Protein AF-A0A1J4N317-F1 (afdb_monomer)

Organism: NCBI:txid1844

Solvent-acc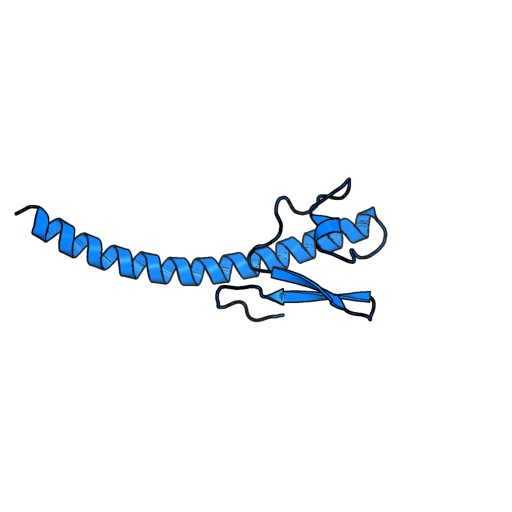essible surface area (backbone atoms only — not comparable to full-atom values): 5601 Å² total; per-residue (Å²): 119,68,69,60,60,51,52,57,57,53,54,59,49,53,57,52,50,54,58,48,48,54,54,46,51,41,52,49,33,59,48,47,54,52,52,48,52,54,30,49,52,54,42,27,76,72,67,78,44,79,77,70,42,60,60,52,34,50,40,73,101,50,53,61,35,96,60,80,62,70,41,49,41,64,45,64,42,101,78,88,43,82,42,69,40,65,40,71,86,80,71,62,78,62,129

Mean predicted aligned error: 10.77 Å

InterPro domains:
  IPR045584 Pilin-like [SSF54523] (2-86)

Foldseek 3Di:
DVVVVVVVVVVVVVVVVVVVVQVVLQVLLVVVVVLVVVLQVQCCVPVVAGDQALCQCCDDPSVSDVDRRQQWGWHRDPPSDTFTDTDDDDDHDGD

pLDDT: mean 71.28, std 11.68, range [48.19, 92.25]

Radius of gyration: 19.21 Å; Cα contacts (8 Å, |Δi|>4): 91; chains: 1; bounding box: 37×34×58 Å

Structure (mmCIF, N/CA/C/O backbone):
data_AF-A0A1J4N317-F1
#
_entry.id   AF-A0A1J4N317-F1
#
loop_
_atom_site.group_PDB
_atom_site.id
_atom_site.type_symbol
_atom_site.label_atom_id
_atom_site.label_alt_id
_atom_site.label_comp_id
_atom_site.label_asym_id
_atom_site.label_entity_id
_atom_site.label_seq_id
_atom_site.pdbx_PDB_ins_code
_atom_site.Cartn_x
_atom_site.Cartn_y
_atom_site.Cartn_z
_atom_site.occupancy
_atom_site.B_iso_or_equiv
_atom_site.auth_seq_id
_atom_site.auth_comp_id
_atom_site.auth_asym_id
_atom_site.auth_atom_id
_atom_site.pdbx_PDB_model_num
ATOM 1 N N . MET A 1 1 ? 19.192 17.463 -36.871 1.00 83.44 1 MET A N 1
ATOM 2 C CA . MET A 1 1 ? 20.044 16.522 -36.098 1.00 83.44 1 MET A CA 1
ATOM 3 C C . MET A 1 1 ? 19.591 16.277 -34.653 1.00 83.44 1 MET A C 1
ATOM 5 O O . MET A 1 1 ? 19.941 15.248 -34.099 1.00 83.44 1 MET A O 1
ATOM 9 N N . VAL A 1 2 ? 18.777 17.146 -34.045 1.00 86.19 2 VAL A N 1
ATOM 10 C CA . VAL A 1 2 ? 18.275 17.004 -32.656 1.00 86.19 2 VAL A CA 1
ATOM 11 C C . VAL A 1 2 ? 17.371 15.788 -32.394 1.00 86.19 2 VAL A C 1
ATOM 13 O O . VAL A 1 2 ? 17.340 15.258 -31.295 1.00 86.19 2 VAL A O 1
ATOM 16 N N . ILE A 1 3 ? 16.682 15.287 -33.413 1.00 89.19 3 ILE A N 1
ATOM 17 C CA . ILE A 1 3 ? 15.833 14.085 -33.342 1.00 89.19 3 ILE A CA 1
ATOM 18 C C . ILE A 1 3 ? 16.638 12.836 -32.927 1.00 89.19 3 ILE A C 1
ATOM 20 O O . ILE A 1 3 ? 16.146 12.003 -32.174 1.00 89.19 3 ILE A O 1
ATOM 24 N N . LEU A 1 4 ? 17.899 12.729 -33.359 1.00 90.44 4 LEU A N 1
ATOM 25 C CA . LEU A 1 4 ? 18.738 11.556 -33.097 1.00 90.44 4 LEU A CA 1
ATOM 26 C C . LEU A 1 4 ? 19.164 11.471 -31.627 1.00 90.44 4 LEU A C 1
ATOM 28 O O . LEU A 1 4 ? 19.068 10.411 -31.013 1.00 90.44 4 LEU A O 1
ATOM 32 N N . ILE A 1 5 ? 19.594 12.600 -31.056 1.00 91.31 5 ILE A N 1
ATOM 33 C CA . ILE A 1 5 ? 20.049 12.645 -29.660 1.00 91.31 5 ILE A CA 1
ATOM 34 C C . ILE A 1 5 ? 18.877 12.452 -28.697 1.00 91.31 5 ILE A C 1
ATOM 36 O O . ILE A 1 5 ? 19.010 11.727 -27.715 1.00 91.31 5 ILE A O 1
ATOM 40 N N . LEU A 1 6 ? 17.702 13.004 -29.019 1.00 91.50 6 LEU A N 1
ATOM 41 C CA . LEU A 1 6 ? 16.496 12.795 -28.219 1.00 91.50 6 LEU A CA 1
ATOM 42 C C . LEU A 1 6 ? 16.019 11.337 -28.285 1.00 91.50 6 LEU A C 1
ATOM 44 O O . LEU A 1 6 ? 15.582 10.805 -27.270 1.00 91.50 6 LEU A O 1
ATOM 48 N N . GLY A 1 7 ? 16.161 10.664 -29.433 1.00 89.75 7 GLY A N 1
ATOM 49 C CA . GLY A 1 7 ? 15.784 9.256 -29.587 1.00 89.75 7 GLY A CA 1
ATOM 50 C C . GLY A 1 7 ? 16.595 8.301 -28.703 1.00 89.75 7 GLY A C 1
ATOM 51 O O . GLY A 1 7 ? 16.022 7.440 -28.038 1.00 89.75 7 GLY A O 1
ATOM 52 N N . VAL A 1 8 ? 17.919 8.478 -28.639 1.00 91.81 8 VAL A N 1
ATOM 53 C CA . VAL A 1 8 ? 18.791 7.635 -27.796 1.00 91.81 8 VAL A CA 1
ATOM 54 C C . VAL A 1 8 ? 18.557 7.908 -26.310 1.00 91.81 8 VAL A C 1
ATOM 56 O O . VAL A 1 8 ? 18.424 6.968 -25.523 1.00 91.81 8 VAL A O 1
ATOM 59 N N . LEU A 1 9 ? 18.451 9.185 -25.929 1.00 92.25 9 LEU A N 1
ATOM 60 C CA . LEU A 1 9 ? 18.194 9.581 -24.542 1.00 92.25 9 LEU A CA 1
ATOM 61 C C . LEU A 1 9 ? 16.820 9.097 -24.053 1.00 92.25 9 LEU A C 1
ATOM 63 O O . LEU A 1 9 ? 16.701 8.645 -22.915 1.00 92.25 9 LEU A O 1
ATOM 67 N N . ALA A 1 10 ? 15.793 9.118 -24.908 1.00 88.69 10 ALA A N 1
ATOM 68 C CA . ALA A 1 10 ? 14.470 8.599 -24.564 1.00 88.69 10 ALA A CA 1
ATOM 69 C C . ALA A 1 10 ? 14.487 7.081 -24.314 1.00 88.69 10 ALA A C 1
ATOM 71 O O . ALA A 1 10 ? 13.849 6.604 -23.376 1.00 88.69 10 ALA A O 1
ATOM 72 N N . GLY A 1 11 ? 15.251 6.320 -25.105 1.00 90.50 11 GLY A N 1
ATOM 73 C CA . GLY A 1 11 ? 15.347 4.867 -24.955 1.00 90.50 11 GLY A CA 1
ATOM 74 C C . GLY A 1 11 ? 15.864 4.434 -23.580 1.00 90.50 11 GLY A C 1
ATOM 75 O O . GLY A 1 11 ? 15.247 3.598 -22.921 1.00 90.50 11 GLY A O 1
ATOM 76 N N . VAL A 1 12 ? 16.961 5.031 -23.104 1.00 90.12 12 VAL A N 1
ATOM 77 C CA . VAL A 1 12 ? 17.599 4.638 -21.830 1.00 90.12 12 VAL A CA 1
ATOM 78 C C . VAL A 1 12 ? 16.752 4.973 -20.596 1.00 90.12 12 VAL A C 1
ATOM 80 O O . VAL A 1 12 ?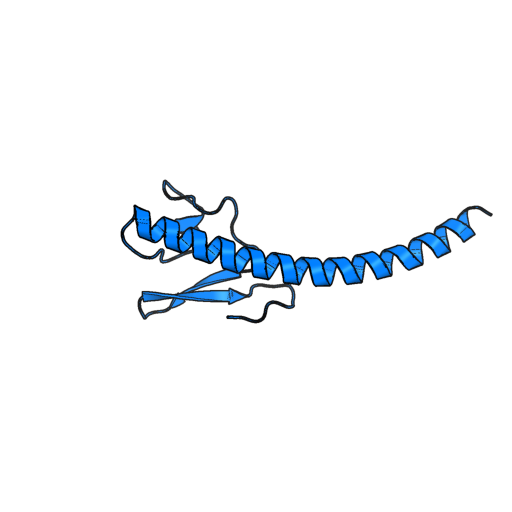 16.746 4.220 -19.616 1.00 90.12 12 VAL A O 1
ATOM 83 N N . VAL A 1 13 ? 15.989 6.070 -20.645 1.00 88.62 13 VAL A N 1
ATOM 84 C CA . VAL A 1 13 ? 15.124 6.489 -19.533 1.00 88.62 13 VAL A CA 1
ATOM 85 C C . VAL A 1 13 ? 13.942 5.537 -19.370 1.00 88.62 13 VAL A C 1
ATOM 87 O O . VAL A 1 13 ? 13.613 5.184 -18.243 1.00 88.62 13 VAL A O 1
ATOM 90 N N . VAL A 1 14 ? 13.338 5.045 -20.457 1.00 85.50 14 VAL A N 1
ATOM 91 C CA . VAL A 1 14 ? 12.183 4.131 -20.367 1.00 85.50 14 VAL A CA 1
ATOM 92 C C . VAL A 1 14 ? 12.556 2.807 -19.693 1.00 85.50 14 VAL A C 1
ATOM 94 O O . VAL A 1 14 ? 11.790 2.311 -18.867 1.00 85.50 14 VAL A O 1
ATOM 97 N N . PHE A 1 15 ? 13.738 2.252 -19.976 1.00 82.50 15 PHE A N 1
ATOM 98 C CA . PHE A 1 15 ? 14.230 1.061 -19.268 1.00 82.50 15 PHE A CA 1
ATOM 99 C C . PHE A 1 15 ? 14.489 1.336 -17.785 1.00 82.50 15 PHE A C 1
ATOM 101 O O . PHE A 1 15 ? 14.121 0.526 -16.934 1.00 82.50 15 PHE A O 1
ATOM 108 N N . SER A 1 16 ? 15.059 2.502 -17.476 1.00 85.25 16 SER A N 1
ATOM 109 C CA . SER A 1 16 ? 15.332 2.913 -16.095 1.00 85.25 16 SER A CA 1
ATOM 110 C C . SER A 1 16 ? 14.038 3.121 -15.297 1.00 85.25 16 SER A C 1
ATOM 112 O O . SER A 1 16 ? 13.919 2.626 -14.179 1.00 85.25 16 SER A O 1
ATOM 114 N N . VAL A 1 17 ? 13.030 3.775 -15.884 1.00 83.88 17 VAL A N 1
ATOM 115 C CA . VAL A 1 17 ? 11.725 4.019 -15.248 1.00 83.88 17 VAL A CA 1
ATOM 116 C C . VAL A 1 17 ? 10.931 2.724 -15.084 1.00 83.88 17 VAL A C 1
ATOM 118 O O . VAL A 1 17 ? 10.337 2.520 -14.032 1.00 83.88 17 VAL A O 1
ATOM 121 N N . ARG A 1 18 ? 10.954 1.808 -16.062 1.00 79.62 18 ARG A N 1
ATOM 122 C CA . ARG A 1 18 ? 10.285 0.500 -15.927 1.00 79.62 18 ARG A CA 1
ATOM 123 C C . ARG A 1 18 ? 10.868 -0.332 -14.779 1.0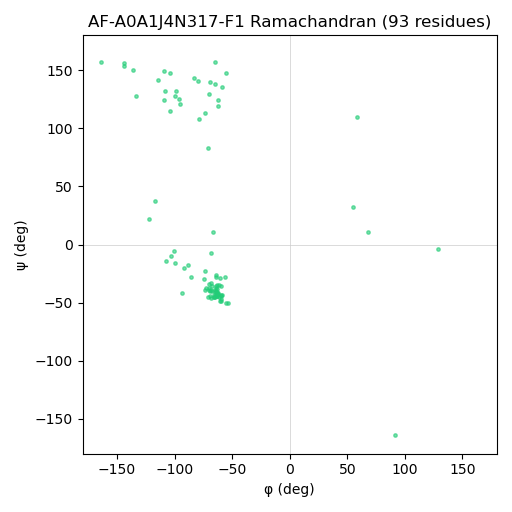0 79.62 18 ARG A C 1
ATOM 125 O O . ARG A 1 18 ? 10.102 -0.891 -14.006 1.00 79.62 18 ARG A O 1
ATOM 132 N N . GLY A 1 19 ? 12.194 -0.364 -14.625 1.00 78.88 19 GLY A N 1
ATOM 133 C CA . GLY A 1 19 ? 12.840 -1.080 -13.517 1.00 78.88 19 GLY A CA 1
ATOM 134 C C . GLY A 1 19 ? 12.634 -0.426 -12.145 1.00 78.88 19 GLY A C 1
ATOM 135 O O . GLY A 1 19 ? 12.527 -1.126 -11.140 1.00 78.88 19 GLY A O 1
ATOM 136 N N . ILE A 1 20 ? 12.566 0.908 -12.085 1.00 81.81 20 ILE A N 1
ATOM 137 C CA . ILE A 1 20 ? 12.282 1.645 -10.844 1.00 81.81 20 ILE A CA 1
ATOM 138 C C . ILE A 1 20 ? 10.809 1.511 -10.448 1.00 81.81 20 ILE A C 1
ATOM 140 O O . ILE A 1 20 ? 10.535 1.334 -9.266 1.00 81.81 20 ILE A O 1
ATOM 144 N N . ASN A 1 21 ? 9.875 1.540 -11.403 1.00 79.69 21 ASN A N 1
ATOM 145 C CA . ASN A 1 21 ? 8.447 1.373 -11.122 1.00 79.69 21 ASN A CA 1
ATOM 146 C C . ASN A 1 21 ? 8.127 -0.008 -10.546 1.00 79.69 21 ASN A C 1
ATOM 148 O O . ASN A 1 21 ? 7.357 -0.089 -9.598 1.00 79.69 21 ASN A O 1
ATOM 152 N N . ASP A 1 22 ? 8.749 -1.072 -11.061 1.00 75.25 22 ASP A N 1
ATOM 153 C CA . ASP A 1 22 ? 8.581 -2.434 -10.535 1.00 75.25 22 ASP A CA 1
ATOM 154 C C . ASP A 1 22 ? 9.023 -2.523 -9.058 1.00 75.25 22 ASP A C 1
ATOM 156 O O . ASP A 1 22 ? 8.259 -2.911 -8.174 1.00 75.25 22 ASP A O 1
ATOM 160 N N . ARG A 1 23 ? 10.216 -1.996 -8.743 1.00 79.44 23 ARG A N 1
ATOM 161 C CA . ARG A 1 23 ? 10.706 -1.898 -7.354 1.00 79.44 23 ARG A CA 1
ATOM 162 C C . ARG A 1 23 ? 9.847 -0.974 -6.488 1.00 79.44 23 ARG A C 1
ATOM 164 O O . ARG A 1 23 ? 9.686 -1.233 -5.296 1.00 79.44 23 ARG A O 1
ATOM 171 N N . GLY A 1 24 ? 9.327 0.102 -7.075 1.00 78.62 24 GLY A N 1
ATOM 172 C CA . GLY A 1 24 ? 8.429 1.055 -6.432 1.00 78.62 24 GLY A CA 1
ATOM 173 C C . GLY A 1 24 ? 7.113 0.406 -6.015 1.00 78.62 24 GLY A C 1
ATOM 174 O O . GLY A 1 24 ? 6.691 0.604 -4.881 1.00 78.62 24 GLY A O 1
ATOM 175 N N . ALA A 1 25 ? 6.526 -0.433 -6.871 1.00 76.50 25 ALA A N 1
ATOM 176 C CA . ALA A 1 25 ? 5.310 -1.188 -6.569 1.00 76.50 25 ALA A CA 1
ATOM 177 C C . ALA A 1 25 ? 5.529 -2.182 -5.415 1.00 76.50 25 ALA A C 1
ATOM 179 O O . ALA A 1 25 ? 4.748 -2.222 -4.464 1.00 76.50 25 ALA A O 1
ATOM 180 N N . VAL A 1 26 ? 6.648 -2.917 -5.422 1.00 76.25 26 VAL A N 1
ATOM 181 C CA . VAL A 1 26 ? 6.994 -3.849 -4.331 1.00 76.25 26 VAL A CA 1
ATOM 182 C C . VAL A 1 26 ? 7.220 -3.113 -3.002 1.00 76.25 26 VAL A C 1
ATOM 184 O O . VAL A 1 26 ? 6.753 -3.554 -1.948 1.00 76.25 26 VAL A O 1
ATOM 187 N N . ALA A 1 27 ? 7.919 -1.974 -3.026 1.00 78.06 27 ALA A N 1
ATOM 188 C CA . ALA A 1 27 ? 8.153 -1.160 -1.833 1.00 78.06 27 ALA A CA 1
ATOM 189 C C . ALA A 1 27 ? 6.864 -0.504 -1.304 1.00 78.06 27 ALA A C 1
ATOM 191 O O . ALA A 1 27 ? 6.662 -0.455 -0.086 1.00 78.06 27 ALA A O 1
ATOM 192 N N . ALA A 1 28 ? 5.989 -0.041 -2.202 1.00 77.38 28 ALA A N 1
ATOM 193 C CA . ALA A 1 28 ? 4.676 0.497 -1.861 1.00 77.38 28 ALA A CA 1
ATOM 194 C C . ALA A 1 28 ? 3.839 -0.563 -1.145 1.00 77.38 28 ALA A C 1
ATOM 196 O O . ALA A 1 28 ? 3.354 -0.314 -0.048 1.00 77.38 28 ALA A O 1
ATOM 197 N N . CYS A 1 29 ? 3.802 -1.783 -1.674 1.00 76.31 29 CYS A N 1
ATOM 198 C CA . CYS A 1 29 ? 3.046 -2.868 -1.069 1.00 76.31 29 CYS A CA 1
ATOM 199 C C . CYS A 1 29 ? 3.519 -3.246 0.342 1.00 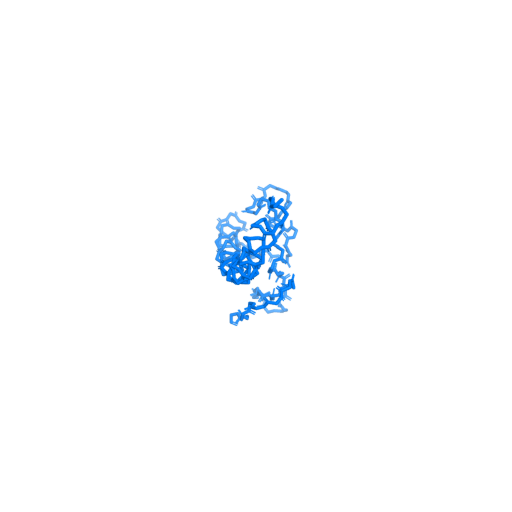76.31 29 CYS A C 1
ATOM 201 O O . CYS A 1 29 ? 2.716 -3.369 1.265 1.00 76.31 29 CYS A O 1
ATOM 203 N N . LYS A 1 30 ? 4.837 -3.364 0.558 1.00 76.88 30 LYS A N 1
ATOM 204 C CA . LYS A 1 30 ? 5.381 -3.614 1.906 1.00 76.88 30 LYS A CA 1
ATOM 205 C C . LYS A 1 30 ? 5.032 -2.486 2.880 1.00 76.88 30 LYS A C 1
ATOM 207 O O . LYS A 1 30 ? 4.835 -2.738 4.068 1.00 76.88 30 LYS A O 1
ATOM 212 N N . THR A 1 31 ? 4.994 -1.253 2.384 1.00 79.62 31 THR A N 1
ATOM 213 C CA . THR A 1 31 ? 4.604 -0.087 3.180 1.00 79.62 31 THR A CA 1
ATOM 214 C C . THR A 1 31 ? 3.121 -0.156 3.523 1.00 79.62 31 THR A C 1
ATOM 216 O O . THR A 1 31 ? 2.787 -0.020 4.694 1.00 79.62 31 THR A O 1
ATOM 219 N N . GLU A 1 32 ? 2.257 -0.470 2.554 1.00 78.56 32 GLU A N 1
ATOM 220 C CA . GLU A 1 32 ? 0.817 -0.628 2.772 1.00 78.56 32 GLU A CA 1
ATOM 221 C C . GLU A 1 32 ? 0.493 -1.716 3.793 1.00 78.56 32 GLU A C 1
ATOM 223 O O . GLU A 1 32 ? -0.309 -1.458 4.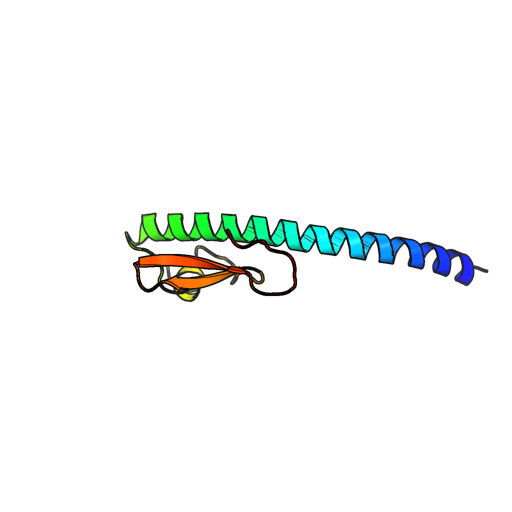682 1.00 78.56 32 GLU A O 1
ATOM 228 N N . ILE A 1 33 ? 1.153 -2.880 3.744 1.00 76.31 33 ILE A N 1
ATOM 229 C CA . ILE A 1 33 ? 0.977 -3.943 4.753 1.00 76.31 33 ILE A CA 1
ATOM 230 C C . ILE A 1 33 ? 1.205 -3.385 6.160 1.00 76.31 33 ILE A C 1
ATOM 232 O O . ILE A 1 33 ? 0.351 -3.533 7.029 1.00 76.31 33 ILE A O 1
ATOM 236 N N . ARG A 1 34 ? 2.319 -2.673 6.375 1.00 78.94 34 ARG A N 1
ATOM 237 C CA . ARG A 1 34 ? 2.621 -2.086 7.688 1.00 78.94 34 ARG A CA 1
ATOM 238 C C . ARG A 1 34 ? 1.659 -0.972 8.063 1.00 78.94 34 ARG A C 1
ATOM 240 O O . ARG A 1 34 ? 1.259 -0.878 9.216 1.00 78.94 34 ARG A O 1
ATOM 247 N N . THR A 1 35 ? 1.278 -0.127 7.109 1.00 81.31 35 THR A N 1
ATOM 248 C CA . THR A 1 35 ? 0.281 0.922 7.335 1.00 81.31 35 THR A CA 1
ATOM 249 C C . THR A 1 35 ? -1.048 0.311 7.768 1.00 81.31 35 THR A C 1
ATOM 251 O O . THR A 1 35 ? -1.633 0.764 8.748 1.00 81.31 35 THR A O 1
ATOM 254 N N . VAL A 1 36 ? -1.487 -0.758 7.109 1.00 77.12 36 VAL A N 1
ATOM 255 C CA . VAL A 1 36 ? -2.705 -1.486 7.459 1.00 77.12 36 VAL A CA 1
ATOM 256 C C . VAL A 1 36 ? -2.580 -2.160 8.826 1.00 77.12 36 VAL A C 1
ATOM 258 O O . VAL A 1 36 ? -3.492 -2.004 9.630 1.00 77.12 36 VAL A O 1
ATOM 261 N N . GLU A 1 37 ? -1.471 -2.837 9.136 1.00 76.56 37 GLU A N 1
ATOM 262 C CA . GLU A 1 37 ? -1.220 -3.409 10.471 1.00 76.56 37 GLU A CA 1
ATOM 263 C C . GLU A 1 37 ? -1.325 -2.333 11.559 1.00 76.56 37 GLU A C 1
ATOM 265 O O . GLU A 1 37 ? -2.100 -2.481 12.504 1.00 76.56 37 GLU A O 1
ATOM 270 N N . THR A 1 38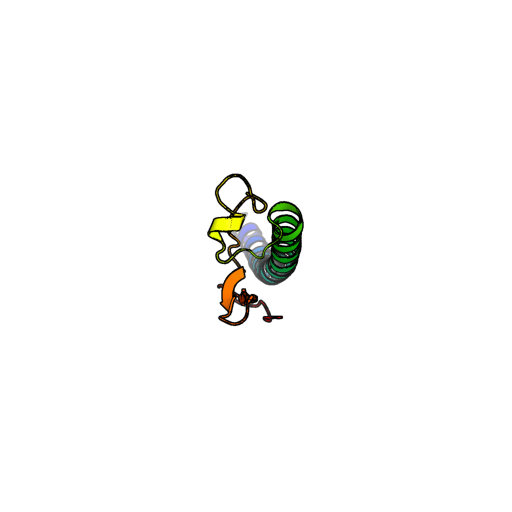 ? -0.642 -1.195 11.382 1.00 81.25 38 THR A N 1
ATOM 271 C CA . THR A 1 38 ? -0.714 -0.080 12.341 1.00 81.25 38 THR A CA 1
ATOM 272 C C . THR A 1 38 ? -2.117 0.519 12.445 1.00 81.25 38 THR A C 1
ATOM 274 O O . THR A 1 38 ? -2.537 0.924 13.528 1.00 81.25 38 THR A O 1
ATOM 277 N N . ALA A 1 39 ? -2.874 0.559 11.346 1.00 77.50 39 ALA A N 1
ATOM 278 C CA . ALA A 1 39 ? -4.241 1.067 11.337 1.00 77.50 39 ALA A CA 1
ATOM 279 C C . ALA A 1 39 ? -5.220 0.102 12.027 1.00 77.50 39 ALA A C 1
ATOM 281 O O . ALA A 1 39 ? -6.116 0.546 12.745 1.00 77.50 39 ALA A O 1
ATOM 282 N N . VAL A 1 40 ? -5.029 -1.208 11.861 1.00 75.75 40 VAL A N 1
ATOM 283 C CA . VAL A 1 40 ? -5.773 -2.256 12.571 1.00 75.75 40 VAL A CA 1
ATOM 284 C C . VAL A 1 40 ? -5.477 -2.204 14.070 1.00 75.75 40 VAL A C 1
ATOM 286 O O . VAL A 1 40 ? -6.410 -2.242 14.871 1.00 75.75 40 VAL A O 1
ATOM 289 N N . GLU A 1 41 ? -4.209 -2.068 14.465 1.00 76.94 41 GLU A N 1
ATOM 290 C CA . GLU A 1 41 ? -3.820 -1.909 15.872 1.00 76.94 41 GLU A CA 1
ATOM 291 C C . GLU A 1 41 ? -4.407 -0.628 16.481 1.00 76.94 41 GLU A C 1
ATOM 293 O O . GLU A 1 41 ? -4.934 -0.649 17.596 1.00 76.94 41 GLU A O 1
ATOM 298 N N . ALA A 1 42 ? -4.393 0.481 15.736 1.00 78.75 42 ALA A N 1
ATOM 299 C CA . ALA A 1 42 ? -5.020 1.730 16.159 1.00 78.75 42 ALA A CA 1
ATOM 300 C C . ALA A 1 42 ? -6.546 1.592 16.312 1.00 78.75 42 ALA A C 1
ATOM 302 O O . ALA A 1 42 ? -7.122 2.131 17.263 1.00 78.75 42 ALA A O 1
ATOM 303 N N . PHE A 1 43 ? -7.198 0.838 15.420 1.00 74.94 43 PHE A N 1
ATOM 304 C CA . PHE A 1 43 ? -8.624 0.530 15.518 1.00 74.94 43 PHE A CA 1
ATOM 305 C C . PHE A 1 43 ? -8.933 -0.332 16.741 1.00 74.94 43 PHE A C 1
ATOM 307 O O . PHE A 1 43 ? -9.856 -0.008 17.495 1.00 74.94 43 PHE A O 1
ATOM 314 N N . TYR A 1 44 ? -8.133 -1.370 16.987 1.00 77.06 44 TYR A N 1
ATOM 315 C CA . TYR A 1 44 ? -8.256 -2.218 18.169 1.00 77.06 44 TYR A CA 1
ATOM 316 C C . TYR A 1 44 ? -8.097 -1.407 19.461 1.00 77.06 44 TYR A C 1
ATOM 318 O O . TYR A 1 44 ? -8.911 -1.539 20.372 1.00 77.06 44 TYR A O 1
ATOM 326 N N . ALA A 1 45 ? -7.126 -0.492 19.518 1.00 79.75 45 ALA A N 1
ATOM 327 C CA . ALA A 1 45 ? -6.903 0.365 20.682 1.00 79.75 45 ALA A CA 1
ATOM 328 C C . ALA A 1 45 ? -8.072 1.324 20.984 1.00 79.75 45 ALA A C 1
ATOM 330 O O . ALA A 1 45 ? -8.258 1.712 22.136 1.00 79.75 45 ALA A O 1
ATOM 331 N N . ARG A 1 46 ? -8.859 1.727 19.975 1.00 77.75 46 ARG A N 1
ATOM 332 C CA . ARG A 1 46 ? -10.005 2.637 20.169 1.00 77.75 46 ARG A CA 1
ATOM 333 C C . ARG A 1 46 ? -11.335 1.932 20.373 1.00 77.75 46 ARG A C 1
ATOM 335 O O . ARG A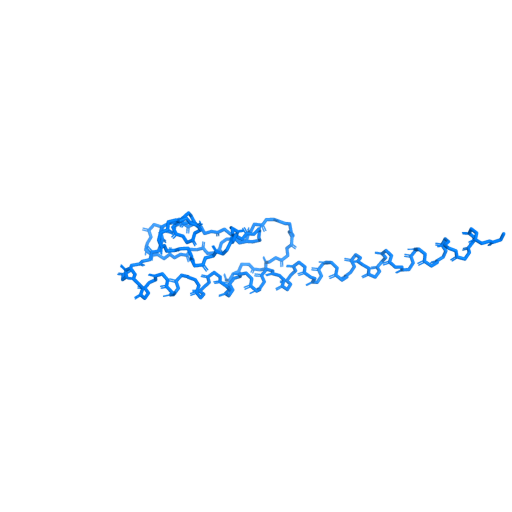 1 46 ? -12.135 2.376 21.190 1.00 77.75 46 ARG A O 1
ATOM 342 N N . THR A 1 47 ? -11.583 0.878 19.607 1.00 72.69 47 THR A N 1
ATOM 343 C CA . THR A 1 47 ? -12.889 0.202 19.552 1.00 72.69 47 THR A CA 1
ATOM 344 C C . THR A 1 47 ? -12.897 -1.077 20.394 1.00 72.69 47 THR A C 1
ATOM 346 O O . THR A 1 47 ? -13.944 -1.694 20.566 1.00 72.69 47 THR A O 1
ATOM 349 N N . ASN A 1 48 ? -11.742 -1.464 20.955 1.00 70.50 48 ASN A N 1
ATOM 350 C CA . ASN A 1 48 ? -11.550 -2.674 21.755 1.00 70.50 48 ASN A CA 1
ATOM 351 C C . ASN A 1 48 ? -11.999 -3.952 21.013 1.00 70.50 48 ASN A C 1
ATOM 353 O O . ASN A 1 48 ? -12.501 -4.899 21.617 1.00 70.50 48 ASN A O 1
ATOM 357 N N . GLY A 1 49 ? -11.851 -3.941 19.684 1.00 70.62 49 GLY A N 1
ATOM 358 C CA . GLY A 1 49 ? -12.289 -4.986 18.765 1.00 70.62 49 GLY A CA 1
ATOM 359 C C . GLY A 1 49 ? -11.621 -4.832 17.400 1.00 70.62 49 GLY A C 1
ATOM 360 O O . GLY A 1 49 ? -11.153 -3.747 17.059 1.00 70.62 49 GLY A O 1
ATOM 361 N N . TYR A 1 50 ? -11.541 -5.923 16.638 1.00 68.69 50 TYR A N 1
ATOM 362 C CA . TYR A 1 50 ? -10.943 -5.916 15.304 1.00 68.69 50 TYR A CA 1
ATOM 363 C C . TYR A 1 50 ? -11.948 -5.443 14.243 1.00 68.69 50 TYR A C 1
ATOM 365 O O . TYR A 1 50 ? -13.137 -5.755 14.344 1.00 68.69 50 TYR A O 1
ATOM 373 N N . PRO A 1 51 ? -11.494 -4.688 13.230 1.00 66.81 51 PRO A N 1
ATOM 374 C CA . PRO A 1 51 ? -12.350 -4.283 12.121 1.00 66.81 51 PRO A CA 1
ATOM 375 C C . PRO A 1 51 ? -12.724 -5.487 11.248 1.00 66.81 51 PRO A C 1
ATOM 377 O O . PRO A 1 51 ? -11.868 -6.318 10.971 1.00 66.81 51 PRO A O 1
ATOM 380 N N . ASN A 1 52 ? -13.971 -5.580 10.776 1.00 63.34 52 ASN A N 1
ATOM 381 C CA . ASN A 1 52 ? -14.425 -6.721 9.959 1.00 63.34 52 ASN A CA 1
ATOM 382 C C . ASN A 1 52 ? -14.255 -6.473 8.455 1.00 63.34 52 ASN A C 1
ATOM 384 O O . ASN A 1 52 ? -14.230 -7.414 7.661 1.00 63.34 52 ASN A O 1
ATOM 388 N N . ALA A 1 53 ? -14.145 -5.207 8.053 1.00 63.91 53 ALA A N 1
ATOM 389 C CA . ALA A 1 53 ? -13.987 -4.814 6.662 1.00 63.91 53 ALA A CA 1
ATOM 390 C C . ALA A 1 53 ? -13.070 -3.594 6.525 1.00 63.91 53 ALA A C 1
ATOM 392 O O . ALA A 1 53 ? -12.972 -2.762 7.426 1.00 63.91 53 ALA A O 1
ATOM 393 N N . MET A 1 54 ? -12.455 -3.426 5.347 1.00 64.19 54 MET A N 1
ATOM 394 C CA . MET A 1 54 ? -11.689 -2.212 5.023 1.00 64.19 54 MET A CA 1
ATOM 395 C C . MET A 1 54 ? -12.493 -0.923 5.151 1.00 64.19 54 MET A C 1
ATOM 397 O O . MET A 1 54 ? -11.940 0.131 5.465 1.00 64.19 54 MET A O 1
ATOM 401 N N . THR A 1 55 ? -13.807 -1.003 4.968 1.00 63.81 55 THR A N 1
ATOM 402 C CA . THR A 1 55 ? -14.715 0.125 5.166 1.00 63.81 55 THR A CA 1
ATOM 403 C C . THR A 1 55 ? -14.690 0.652 6.599 1.00 63.81 55 THR A C 1
ATOM 405 O O . THR A 1 55 ? -14.863 1.851 6.775 1.00 63.81 55 THR A O 1
ATOM 408 N N . ASP A 1 56 ? -14.391 -0.184 7.600 1.00 64.69 56 ASP A N 1
ATOM 409 C CA . ASP A 1 56 ? -14.338 0.230 9.011 1.00 64.69 56 ASP A CA 1
ATOM 410 C C . ASP A 1 56 ? -13.093 1.069 9.339 1.00 64.69 56 ASP A C 1
ATOM 412 O O . ASP A 1 56 ? -13.102 1.830 10.305 1.00 64.69 56 ASP A O 1
ATOM 416 N N . LEU A 1 57 ? -12.025 0.950 8.537 1.00 62.25 57 LEU A N 1
ATOM 417 C CA . LEU A 1 57 ? -10.800 1.745 8.694 1.00 62.25 57 LEU A CA 1
ATOM 418 C C . LEU A 1 57 ? -10.732 2.937 7.734 1.00 62.25 57 LEU A C 1
ATOM 420 O O . LEU A 1 57 ? -9.912 3.833 7.940 1.00 62.25 57 LEU A O 1
ATOM 424 N N . THR A 1 58 ? -11.561 2.943 6.686 1.00 63.69 58 THR A N 1
ATOM 425 C CA . THR A 1 58 ? -11.553 3.978 5.636 1.00 63.69 58 THR A CA 1
ATOM 426 C C . THR A 1 58 ? -12.762 4.919 5.729 1.00 63.69 58 THR A C 1
ATOM 428 O O . THR A 1 58 ? -12.760 5.979 5.108 1.00 63.69 58 THR A O 1
ATOM 431 N N . ALA A 1 59 ? -13.796 4.569 6.505 1.00 55.78 59 ALA A N 1
ATOM 432 C CA . ALA A 1 59 ? -15.005 5.371 6.673 1.00 55.78 59 ALA A CA 1
ATOM 433 C C . ALA A 1 59 ? -15.454 5.459 8.146 1.00 55.78 59 ALA A C 1
ATOM 435 O O . ALA A 1 59 ? -15.267 4.539 8.937 1.00 55.78 59 ALA A O 1
ATOM 436 N N . GLY A 1 60 ? -16.092 6.578 8.510 1.00 62.19 60 GLY A N 1
ATOM 437 C CA . GLY A 1 60 ? -16.663 6.811 9.845 1.00 62.19 60 GLY A CA 1
ATOM 438 C C . GLY A 1 60 ? -15.716 7.504 10.838 1.00 62.19 60 GLY A C 1
ATOM 439 O O . GLY A 1 60 ? -14.715 8.100 10.456 1.00 62.19 60 GLY A O 1
ATOM 440 N N . ALA A 1 61 ? -16.036 7.444 12.138 1.00 57.38 61 ALA A N 1
ATOM 441 C CA . ALA A 1 61 ? -15.259 8.083 13.218 1.00 57.38 61 ALA A CA 1
ATOM 442 C C . ALA A 1 61 ? -13.869 7.447 13.464 1.00 57.38 61 ALA A C 1
ATOM 444 O O . ALA A 1 61 ? -13.065 7.984 14.225 1.00 57.38 61 ALA A O 1
ATOM 445 N N . ASN A 1 62 ? -13.594 6.322 12.800 1.00 60.16 62 ASN A N 1
ATOM 446 C CA . ASN A 1 62 ? -12.407 5.482 12.937 1.00 60.16 62 ASN A CA 1
ATOM 447 C C . ASN A 1 62 ? -11.598 5.428 11.626 1.00 60.16 62 ASN A C 1
ATOM 449 O O . ASN A 1 62 ? -11.062 4.387 11.255 1.00 60.16 62 ASN A O 1
ATOM 453 N N . GLN A 1 63 ? -11.522 6.550 10.905 1.00 67.00 63 GLN A N 1
ATOM 454 C CA . GLN A 1 63 ? -10.730 6.671 9.681 1.00 67.00 63 GLN A CA 1
ATOM 455 C C . GLN A 1 63 ? -9.224 6.662 10.003 1.00 67.00 63 GLN A C 1
ATOM 457 O O . GLN A 1 63 ? -8.589 7.708 10.145 1.00 67.00 63 GLN A O 1
ATOM 462 N N . PHE A 1 64 ? -8.655 5.467 10.159 1.00 70.00 64 PHE A N 1
ATOM 463 C CA . PHE A 1 64 ? -7.220 5.259 10.378 1.00 70.00 64 PHE A CA 1
ATOM 464 C C . PHE A 1 64 ? -6.440 5.136 9.064 1.00 70.00 64 PHE A C 1
ATOM 466 O O . PHE A 1 64 ? -5.226 5.333 9.060 1.00 70.00 64 PHE A O 1
ATOM 473 N N . LEU A 1 65 ? -7.129 4.868 7.947 1.00 67.69 65 LEU A N 1
ATOM 474 C CA . LEU A 1 65 ? -6.575 4.933 6.596 1.00 67.69 65 LEU A CA 1
ATOM 475 C C . LEU A 1 65 ? -7.129 6.142 5.830 1.00 67.69 65 LEU A C 1
ATOM 477 O O . LEU A 1 65 ? -8.335 6.386 5.789 1.00 67.69 65 LEU A O 1
ATOM 481 N N . HIS A 1 66 ? -6.231 6.901 5.194 1.00 65.44 66 HIS A N 1
ATOM 482 C CA . HIS A 1 66 ? -6.603 8.059 4.373 1.00 65.44 66 HIS A CA 1
ATOM 483 C C . HIS A 1 66 ? -7.213 7.651 3.021 1.00 65.44 66 HIS A C 1
ATOM 485 O O . HIS A 1 66 ? -8.067 8.358 2.492 1.00 65.44 66 HIS A O 1
ATOM 491 N N . SER A 1 67 ? -6.814 6.494 2.490 1.00 63.25 67 SER A N 1
ATOM 492 C CA . SER A 1 67 ? -7.359 5.876 1.281 1.00 63.25 67 SER A CA 1
ATOM 493 C C . SER A 1 67 ? -7.386 4.359 1.445 1.00 63.25 67 SER A C 1
ATOM 495 O O . SER A 1 67 ? -6.572 3.806 2.188 1.00 63.25 67 SER A O 1
ATOM 497 N N . ALA A 1 68 ? -8.302 3.686 0.743 1.00 65.50 68 ALA A N 1
ATOM 498 C CA . ALA A 1 68 ? -8.248 2.233 0.639 1.00 65.50 68 ALA A CA 1
ATOM 499 C C . ALA A 1 68 ? -6.897 1.835 0.007 1.00 65.50 68 ALA A C 1
ATOM 501 O O . ALA A 1 68 ? -6.489 2.502 -0.951 1.00 65.50 68 ALA A O 1
ATOM 502 N N . PRO A 1 69 ? -6.192 0.819 0.538 1.00 67.00 69 PRO A N 1
ATOM 503 C CA . PRO A 1 69 ? -4.937 0.376 -0.053 1.00 67.00 69 PRO A CA 1
ATOM 504 C C . PRO A 1 69 ? -5.208 -0.188 -1.450 1.00 67.00 69 PRO A C 1
ATOM 506 O O . PRO A 1 69 ? -6.202 -0.888 -1.659 1.00 67.00 69 PRO A O 1
ATOM 509 N N . GLU A 1 70 ? -4.343 0.132 -2.409 1.00 62.53 70 GLU A N 1
ATOM 510 C CA . GLU A 1 70 ? -4.488 -0.352 -3.789 1.00 62.53 70 GLU A CA 1
ATOM 511 C C . GLU A 1 70 ? -3.845 -1.740 -3.951 1.00 62.53 70 GLU A C 1
ATOM 513 O O . GLU A 1 70 ? -4.312 -2.552 -4.750 1.00 62.53 70 GLU A O 1
ATOM 518 N N . TYR A 1 71 ? -2.830 -2.050 -3.134 1.00 62.78 71 TYR A N 1
ATOM 519 C CA . TYR A 1 71 ? -2.046 -3.285 -3.209 1.00 62.78 71 TYR A CA 1
ATOM 520 C C . TYR A 1 71 ? -2.419 -4.315 -2.129 1.00 62.78 71 TYR A C 1
ATOM 522 O O . TYR A 1 71 ? -1.974 -5.465 -2.192 1.00 62.78 71 TYR A O 1
ATOM 530 N N . VAL A 1 72 ? -3.239 -3.945 -1.138 1.00 66.88 72 VAL A N 1
ATOM 531 C CA . VAL A 1 72 ? -3.638 -4.814 -0.016 1.00 66.88 72 VAL A CA 1
ATOM 532 C C . VAL A 1 72 ? -5.145 -4.738 0.229 1.00 66.88 72 VAL A C 1
ATOM 534 O O . VAL A 1 72 ? -5.708 -3.668 0.433 1.00 66.88 72 VAL A O 1
ATOM 537 N N . ALA A 1 73 ? -5.802 -5.892 0.282 1.00 66.69 73 ALA A N 1
ATOM 538 C CA . ALA A 1 73 ? -7.201 -6.026 0.667 1.00 66.69 73 ALA A CA 1
ATOM 539 C C . ALA A 1 73 ? -7.320 -6.818 1.974 1.00 66.69 73 ALA A C 1
ATOM 541 O O . ALA A 1 73 ? -6.609 -7.806 2.174 1.00 66.69 73 ALA A O 1
ATOM 542 N N . LEU A 1 74 ? -8.248 -6.419 2.850 1.00 64.44 74 LEU A N 1
ATOM 543 C CA . LEU A 1 74 ? -8.576 -7.204 4.042 1.00 64.44 74 LEU A CA 1
ATOM 544 C C . LEU A 1 74 ? -9.773 -8.076 3.741 1.00 64.44 74 LEU A C 1
ATOM 546 O O . LEU A 1 74 ? -10.855 -7.581 3.421 1.00 64.44 74 LEU A O 1
ATOM 550 N N . ALA A 1 75 ? -9.553 -9.375 3.883 1.00 59.44 75 ALA A N 1
ATOM 551 C CA . ALA A 1 75 ? -10.612 -10.354 3.948 1.00 59.44 75 ALA A CA 1
ATOM 552 C C . ALA A 1 75 ? -10.844 -10.705 5.427 1.00 59.44 75 ALA A C 1
ATOM 554 O O . ALA A 1 75 ? -9.879 -11.046 6.125 1.00 59.44 75 ALA A O 1
ATOM 555 N N . PRO A 1 76 ? -12.090 -10.638 5.930 1.00 54.41 76 PRO A N 1
ATOM 556 C CA . PRO A 1 76 ? -12.402 -11.217 7.227 1.00 54.41 76 PRO A CA 1
ATOM 557 C C . PRO A 1 76 ? -12.142 -12.724 7.149 1.00 54.41 76 PRO A C 1
ATOM 559 O O . PRO A 1 76 ? -12.760 -13.418 6.338 1.00 54.41 76 PRO A O 1
ATOM 562 N N . ALA A 1 77 ? -11.225 -13.247 7.968 1.00 53.91 77 ALA A N 1
ATOM 563 C CA . ALA A 1 77 ? -11.210 -14.681 8.214 1.00 53.91 77 ALA A CA 1
ATOM 564 C C . ALA A 1 77 ? -12.294 -14.998 9.242 1.00 53.91 77 ALA A C 1
ATOM 566 O O . ALA A 1 77 ? -12.487 -14.272 10.216 1.00 53.91 77 ALA A O 1
ATOM 567 N N . ASN A 1 78 ? -12.988 -16.115 9.042 1.00 48.19 78 ASN A N 1
ATOM 568 C CA . ASN A 1 78 ? -14.110 -16.562 9.874 1.00 48.19 78 ASN A CA 1
ATOM 569 C C . ASN A 1 78 ? -13.713 -16.944 11.324 1.00 48.19 78 ASN A C 1
ATOM 571 O O . ASN A 1 78 ? -14.522 -17.532 12.032 1.00 48.19 78 ASN A O 1
ATOM 575 N N . ASP A 1 79 ? -12.484 -16.632 11.750 1.00 56.59 79 ASP A N 1
ATOM 576 C CA . ASP A 1 79 ? -11.862 -17.015 13.027 1.00 56.59 79 ASP A CA 1
ATOM 577 C C . ASP A 1 79 ? -11.403 -15.791 13.853 1.00 56.59 79 ASP A C 1
ATOM 579 O O . ASP A 1 79 ? -10.487 -15.858 14.668 1.00 56.59 79 ASP A O 1
ATOM 583 N N . GLY A 1 80 ? -11.980 -14.610 13.596 1.00 56.72 80 GLY A N 1
ATOM 584 C CA . GLY A 1 80 ? -11.612 -13.370 14.299 1.00 56.72 80 GLY A CA 1
ATOM 585 C C . GLY A 1 80 ? -10.204 -12.854 13.975 1.00 56.72 80 GLY A C 1
ATOM 586 O O . GLY A 1 80 ? -9.709 -11.947 14.641 1.00 56.72 80 GLY A O 1
ATOM 587 N N . THR A 1 81 ? -9.559 -13.422 12.953 1.00 55.56 81 THR A N 1
ATOM 588 C CA . THR A 1 81 ? -8.246 -13.014 12.446 1.00 55.56 81 THR A CA 1
ATOM 589 C C . THR A 1 81 ? -8.398 -12.239 11.139 1.00 55.56 81 THR A C 1
ATOM 591 O O . THR A 1 81 ? -9.301 -12.492 10.341 1.00 55.56 81 THR A O 1
ATOM 594 N N . LEU A 1 82 ? -7.501 -11.286 10.897 1.00 60.78 82 LEU A N 1
ATOM 595 C CA . LEU A 1 82 ? -7.481 -10.511 9.660 1.00 60.78 82 LEU A CA 1
ATOM 596 C C . LEU A 1 82 ? -6.480 -11.125 8.696 1.00 60.78 82 LEU A C 1
ATOM 598 O O . LEU A 1 82 ? -5.313 -11.291 9.047 1.00 60.78 82 LEU A O 1
ATOM 602 N N . VAL A 1 83 ? -6.930 -11.452 7.484 1.00 62.28 83 VAL A N 1
ATOM 603 C CA . VAL A 1 83 ? -6.040 -11.930 6.425 1.00 62.28 83 VAL A CA 1
ATOM 604 C C . VAL A 1 83 ? -5.821 -10.792 5.441 1.00 62.28 83 VAL A C 1
ATOM 606 O O . VAL A 1 83 ? -6.744 -10.326 4.767 1.00 62.28 83 VAL A O 1
ATOM 609 N N . LEU A 1 84 ? -4.571 -10.340 5.389 1.00 68.12 84 LEU A N 1
ATOM 610 C CA . LEU A 1 84 ? -4.082 -9.374 4.418 1.00 68.12 84 LEU A CA 1
ATOM 611 C C . LEU A 1 84 ? -3.840 -10.124 3.110 1.00 68.12 84 LEU A C 1
ATOM 613 O O . LEU A 1 84 ? -2.918 -10.929 2.998 1.00 68.12 84 LEU A O 1
ATOM 617 N N . THR A 1 85 ? -4.699 -9.888 2.128 1.00 62.00 85 THR A N 1
ATOM 618 C CA . THR A 1 85 ? -4.561 -10.456 0.785 1.00 62.00 85 THR A CA 1
ATOM 619 C C . THR A 1 85 ? -3.941 -9.421 -0.144 1.00 62.00 85 THR A C 1
ATOM 621 O O . THR A 1 85 ? -4.357 -8.266 -0.157 1.00 62.00 85 THR A O 1
ATOM 624 N N . ALA A 1 86 ? -2.930 -9.815 -0.919 1.00 57.22 86 ALA A N 1
ATOM 625 C CA . ALA A 1 86 ? -2.353 -8.942 -1.936 1.00 57.22 86 ALA A CA 1
ATOM 626 C C . ALA A 1 86 ? -3.345 -8.737 -3.096 1.00 57.22 86 ALA A C 1
ATOM 628 O O . ALA A 1 86 ? -3.848 -9.714 -3.657 1.00 57.22 86 ALA A O 1
ATOM 629 N N . ALA A 1 87 ? -3.593 -7.483 -3.478 1.00 60.41 87 ALA A N 1
ATOM 630 C CA . ALA A 1 87 ? -4.357 -7.101 -4.666 1.00 60.41 87 ALA A CA 1
ATOM 631 C C . ALA A 1 87 ? -3.422 -6.501 -5.743 1.00 60.41 87 ALA A C 1
ATOM 633 O O . ALA A 1 87 ? -2.352 -5.981 -5.442 1.00 6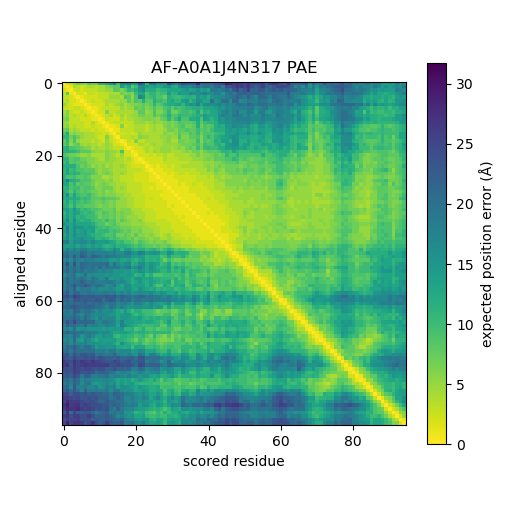0.41 87 ALA A O 1
ATOM 634 N N . ALA A 1 88 ? -3.777 -6.682 -7.019 1.00 56.12 88 ALA A N 1
ATOM 635 C CA . ALA A 1 88 ? -2.940 -6.430 -8.204 1.00 56.12 88 ALA A CA 1
ATOM 636 C C . ALA A 1 88 ? -2.551 -4.942 -8.430 1.00 56.12 88 ALA A C 1
ATOM 638 O O . ALA A 1 88 ? -3.319 -4.077 -8.024 1.00 56.12 88 ALA A O 1
ATOM 639 N N . PRO A 1 89 ? -1.449 -4.639 -9.172 1.00 55.50 89 PRO A N 1
ATOM 640 C CA . PRO A 1 89 ? -0.687 -5.549 -10.025 1.00 55.50 89 PRO A CA 1
ATOM 641 C C . PRO A 1 89 ? 0.703 -5.923 -9.486 1.00 55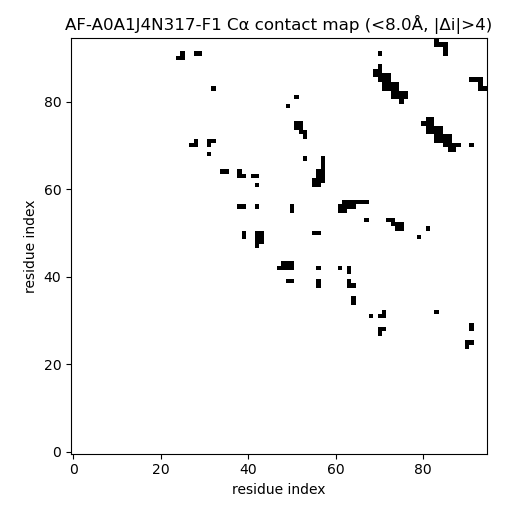.50 89 PRO A C 1
ATOM 643 O O . PRO A 1 89 ? 1.574 -5.083 -9.307 1.00 55.50 89 PRO A O 1
ATOM 646 N N . ALA A 1 90 ? 0.891 -7.241 -9.363 1.00 52.34 90 ALA A N 1
ATOM 647 C CA . ALA A 1 90 ? 2.146 -7.992 -9.405 1.00 52.34 90 ALA A CA 1
ATOM 648 C C . ALA A 1 90 ? 3.244 -7.641 -8.380 1.00 52.34 90 ALA A C 1
ATOM 650 O O . ALA A 1 90 ? 3.987 -6.679 -8.526 1.00 52.34 90 ALA A O 1
ATOM 651 N N . GLY A 1 91 ? 3.454 -8.559 -7.430 1.00 55.28 91 GLY A N 1
ATOM 652 C CA . GLY A 1 91 ? 4.762 -8.735 -6.789 1.00 55.28 91 GLY A CA 1
ATOM 653 C C . GLY A 1 91 ? 4.771 -8.743 -5.268 1.00 55.28 91 GLY A C 1
ATOM 654 O O . GLY A 1 91 ? 5.826 -8.984 -4.692 1.00 55.28 91 GLY A O 1
ATOM 655 N N . CYS A 1 92 ? 3.641 -8.523 -4.603 1.00 55.78 92 CYS A N 1
ATOM 656 C CA . CYS A 1 92 ? 3.586 -8.664 -3.154 1.00 55.78 92 CYS A CA 1
ATOM 657 C C . CYS A 1 92 ? 3.623 -10.149 -2.768 1.00 55.78 92 CYS A C 1
ATOM 659 O O . CYS A 1 92 ? 2.653 -10.857 -3.059 1.00 55.78 92 CYS A O 1
ATOM 661 N N . PRO A 1 93 ? 4.680 -10.657 -2.110 1.00 57.22 93 PRO A N 1
ATOM 662 C CA . PRO A 1 93 ? 4.527 -11.882 -1.345 1.00 57.22 93 PRO A CA 1
ATOM 663 C C . PRO A 1 93 ? 3.499 -11.600 -0.242 1.00 57.22 93 PRO A C 1
ATOM 665 O O . PRO A 1 93 ? 3.645 -10.633 0.508 1.00 57.22 93 PRO A O 1
ATOM 668 N N . ALA A 1 94 ? 2.433 -12.400 -0.194 1.00 48.59 94 ALA A N 1
ATOM 669 C CA . ALA A 1 94 ? 1.545 -12.433 0.964 1.00 48.59 94 ALA A CA 1
ATOM 670 C C . ALA A 1 94 ? 2.378 -12.730 2.233 1.00 48.59 94 ALA A C 1
ATOM 672 O O . ALA A 1 94 ? 3.408 -13.406 2.107 1.00 48.59 94 ALA A O 1
ATOM 673 N N . PRO A 1 95 ? 1.994 -12.201 3.409 1.00 51.81 95 PRO A N 1
ATOM 674 C CA . PRO A 1 95 ? 2.661 -12.541 4.665 1.00 51.81 95 PRO A CA 1
ATOM 675 C C . PRO A 1 95 ? 2.584 -14.042 4.978 1.00 51.81 95 PRO A C 1
ATOM 677 O O . PRO A 1 95 ? 1.587 -14.691 4.579 1.00 51.81 95 PRO A O 1
#

Secondary structure (DSSP, 8-state):
-HHHHHHHHHHHHHHHHHHHHHHHHHHHHHHHHHHHHHHHHHHHHHHSS--SSHHHHHSSTT---SS--SSEEEEEPTTS-EEEEE-SSS-----

Sequence (95 aa):
MVILILGVLAGVVVFSVRGINDRGAVAACKTEIRTVETAVEAFYARTNGYPNAMTDLTAGANQFLHSAPEYVALAPANDGTLVLTAAAPAGCPAP